Protein AF-A0A0M3IWA5-F1 (afdb_monomer_lite)

Organism: Ascaris lumbricoides (NCBI:txid6252)

Secondary structure (DSSP, 8-state):
-HHHHHHHHHHHHHHHHHHT-TTTS-HHHHHHHHHHHHHHHHHHGGGHHHHHHTT---HHHH--STT-TT--HHHHHHHHHHTSGGGGSSS-HHIIIIIHHHHHHHHTT-

InterPro domains:
  IPR002655 Acyl-CoA oxidase, C-terminal [PF01756] (4-104)
  IPR012258 Acyl-CoA oxidase [PTHR10909] (3-103)
  IPR036250 Acyl-CoA dehydrogenase-like, C-terminal [SSF47203] (3-105)

pLDDT: mean 93.37, std 7.25, range [53.56, 98.25]

Sequence (110 aa):
MATVIKDVVTFYLTHELIECAAGLLDGQQVAYLRSIFYRMMDNMRPNVVALVDAFDINDRELNSVLGRRDGKVYENLLEWAQLSPLNKTDVINAYKEYLEPYMKQARSKI

Foldseek 3Di:
DVVLVVLVVLLVVLVVCLVVVPPPDDPVRNVVSVVSNVVSCVVNVVCPVVVVCVVVQACVRVVDLCPHPVNPNPVSVVVVVCPPPQNPDPDDPCCVPPVVVVVVVVVVVD

Radius of gyration: 26.0 Å; chains: 1; bounding box: 50×46×59 Å

Structure (mmCIF, N/CA/C/O backbone):
data_AF-A0A0M3IWA5-F1
#
_entry.id   AF-A0A0M3IWA5-F1
#
loop_
_atom_site.group_PDB
_atom_site.id
_atom_site.type_symbol
_atom_site.label_atom_id
_atom_site.label_alt_id
_atom_site.label_comp_id
_atom_site.label_asym_id
_atom_site.label_entity_id
_atom_site.label_seq_id
_atom_site.pdbx_PDB_ins_code
_atom_site.Cartn_x
_atom_site.Cartn_y
_atom_site.Cartn_z
_atom_site.occupancy
_atom_site.B_iso_or_equiv
_atom_site.auth_seq_id
_atom_site.auth_comp_id
_atom_site.auth_asym_id
_atom_site.auth_atom_id
_atom_site.pdbx_PDB_model_num
ATOM 1 N N . MET A 1 1 ? 6.539 -14.441 -19.257 1.00 53.56 1 MET A N 1
ATOM 2 C CA . MET A 1 1 ? 7.318 -14.273 -18.007 1.00 53.56 1 MET A CA 1
ATOM 3 C C . MET A 1 1 ? 8.567 -13.414 -18.197 1.00 53.56 1 MET A C 1
ATOM 5 O O . MET A 1 1 ? 8.707 -12.455 -17.455 1.00 53.56 1 MET A O 1
ATOM 9 N N . ALA A 1 2 ? 9.429 -13.670 -19.193 1.00 64.94 2 ALA A N 1
ATOM 10 C CA . ALA A 1 2 ? 10.657 -12.880 -19.404 1.00 64.94 2 ALA A CA 1
ATOM 11 C C . ALA A 1 2 ? 10.432 -11.369 -19.649 1.00 64.94 2 ALA A C 1
ATOM 13 O O . ALA A 1 2 ? 11.305 -10.562 -19.347 1.00 64.94 2 ALA A O 1
ATOM 14 N N . THR A 1 3 ? 9.266 -10.976 -20.170 1.00 85.31 3 THR A N 1
ATOM 15 C CA . THR A 1 3 ? 8.917 -9.572 -20.436 1.00 85.31 3 THR A CA 1
ATOM 16 C C . THR A 1 3 ? 8.614 -8.781 -19.162 1.00 85.31 3 THR A C 1
ATOM 18 O O . THR A 1 3 ? 9.172 -7.711 -18.984 1.00 85.31 3 THR A O 1
ATOM 21 N N . VAL A 1 4 ? 7.837 -9.337 -18.227 1.00 90.69 4 VAL A N 1
ATOM 22 C CA . VAL A 1 4 ? 7.421 -8.622 -17.002 1.00 90.69 4 VAL A CA 1
ATOM 23 C C . VAL A 1 4 ? 8.617 -8.296 -16.104 1.00 90.69 4 VAL A C 1
ATOM 25 O O . VAL A 1 4 ? 8.748 -7.176 -15.626 1.00 90.69 4 VAL A O 1
ATOM 28 N N . ILE A 1 5 ? 9.534 -9.248 -15.909 1.00 93.19 5 ILE A N 1
ATOM 29 C CA . ILE A 1 5 ? 10.750 -9.001 -15.120 1.00 93.19 5 ILE A CA 1
ATOM 30 C C . ILE A 1 5 ? 11.668 -7.995 -15.824 1.00 93.19 5 ILE A C 1
ATOM 32 O O . ILE A 1 5 ? 12.276 -7.159 -15.163 1.00 93.19 5 ILE A O 1
ATOM 36 N N . LYS A 1 6 ? 11.737 -8.016 -17.161 1.00 94.69 6 LYS A N 1
ATOM 37 C CA . LYS A 1 6 ? 12.475 -7.001 -17.923 1.00 94.69 6 LYS A CA 1
ATOM 38 C C . LYS A 1 6 ? 11.892 -5.603 -17.707 1.00 94.69 6 LYS A C 1
ATOM 40 O O . LYS A 1 6 ? 12.667 -4.657 -17.570 1.00 94.69 6 LYS A O 1
ATOM 45 N N . ASP A 1 7 ? 10.570 -5.477 -17.637 1.00 94.12 7 ASP A N 1
ATOM 46 C CA . ASP A 1 7 ? 9.901 -4.203 -17.359 1.00 94.12 7 ASP A CA 1
ATOM 47 C C . ASP A 1 7 ? 10.226 -3.713 -15.939 1.00 94.12 7 ASP A C 1
ATOM 49 O O . ASP A 1 7 ? 10.629 -2.564 -15.777 1.00 94.12 7 ASP A O 1
ATOM 53 N N . VAL A 1 8 ? 10.180 -4.601 -14.934 1.00 95.31 8 VAL A N 1
ATOM 54 C CA . VAL A 1 8 ? 10.583 -4.297 -13.543 1.00 95.31 8 VAL A CA 1
ATOM 55 C C . VAL A 1 8 ? 12.040 -3.832 -13.469 1.00 95.31 8 VAL A C 1
ATOM 57 O O . VAL A 1 8 ? 12.337 -2.822 -12.835 1.00 95.31 8 VAL A O 1
ATOM 60 N N . VAL A 1 9 ? 12.956 -4.540 -14.137 1.00 95.75 9 VAL A N 1
ATOM 61 C CA . VAL A 1 9 ? 14.381 -4.177 -14.169 1.00 95.75 9 VAL A CA 1
ATOM 62 C C . VAL A 1 9 ? 14.581 -2.840 -14.874 1.00 95.75 9 VAL A C 1
ATOM 64 O O . VAL A 1 9 ? 15.343 -2.008 -14.396 1.00 95.75 9 VAL A O 1
ATOM 67 N N . THR A 1 10 ? 13.884 -2.601 -15.985 1.00 95.06 10 THR A N 1
ATOM 68 C CA . THR A 1 10 ? 13.975 -1.328 -16.712 1.00 95.06 10 THR A CA 1
ATOM 69 C C . THR A 1 10 ? 13.468 -0.177 -15.845 1.00 95.06 10 THR A C 1
ATOM 71 O O . THR A 1 10 ? 14.144 0.843 -15.741 1.00 95.06 10 THR A O 1
ATOM 74 N N . PHE A 1 11 ? 12.329 -0.355 -15.171 1.00 95.69 11 PHE A N 1
ATOM 75 C CA . PHE A 1 11 ? 11.783 0.614 -14.224 1.00 95.69 11 PHE A CA 1
ATOM 76 C C . PHE A 1 11 ? 12.775 0.927 -13.098 1.00 95.69 11 PHE A C 1
ATOM 78 O O . PHE A 1 11 ? 13.124 2.093 -12.910 1.00 95.69 11 PHE A O 1
ATOM 85 N N . TYR A 1 12 ? 13.305 -0.105 -12.433 1.00 95.44 12 TYR A N 1
ATOM 86 C CA . TYR A 1 12 ? 14.303 0.038 -11.372 1.00 95.44 12 TYR A CA 1
ATOM 87 C C . TYR A 1 12 ? 15.556 0.781 -11.853 1.00 95.44 12 TYR A C 1
ATOM 89 O O . TYR A 1 12 ? 15.927 1.799 -11.282 1.00 95.44 12 TYR A O 1
ATOM 97 N N . LEU A 1 13 ? 16.170 0.345 -12.956 1.00 94.31 13 LEU A N 1
ATOM 98 C CA . LEU A 1 13 ? 17.384 0.978 -13.475 1.00 94.31 13 LEU A CA 1
ATOM 99 C C . LEU A 1 13 ? 17.152 2.439 -13.874 1.00 94.31 13 LEU A C 1
ATOM 101 O O . LEU A 1 13 ? 18.010 3.280 -13.627 1.00 94.31 13 LEU A O 1
ATOM 105 N N . THR A 1 14 ? 16.006 2.760 -14.484 1.00 93.88 14 THR A N 1
ATOM 106 C CA . THR A 1 14 ? 15.696 4.151 -14.852 1.00 93.88 14 THR A CA 1
ATOM 107 C C . THR A 1 14 ? 15.515 5.039 -13.627 1.00 93.88 14 THR A C 1
ATOM 109 O O . THR A 1 14 ? 15.990 6.168 -13.651 1.00 93.88 14 THR A O 1
ATOM 112 N N . HIS A 1 15 ? 14.898 4.527 -12.558 1.00 94.19 15 HIS A N 1
ATOM 113 C CA . HIS A 1 15 ? 14.786 5.223 -11.279 1.00 94.19 15 HIS A CA 1
ATOM 114 C C . HIS A 1 15 ? 16.168 5.503 -10.673 1.00 94.19 15 HIS A C 1
ATOM 116 O O . HIS A 1 15 ? 16.514 6.659 -10.439 1.00 94.19 15 HIS A O 1
ATOM 122 N N . GLU A 1 16 ? 16.995 4.466 -10.516 1.00 93.00 16 GLU A N 1
ATOM 123 C CA . GLU A 1 16 ? 18.326 4.597 -9.910 1.00 93.00 16 GLU A CA 1
ATOM 124 C C . GLU A 1 16 ? 19.248 5.521 -10.714 1.00 93.00 16 GLU A C 1
ATOM 126 O O 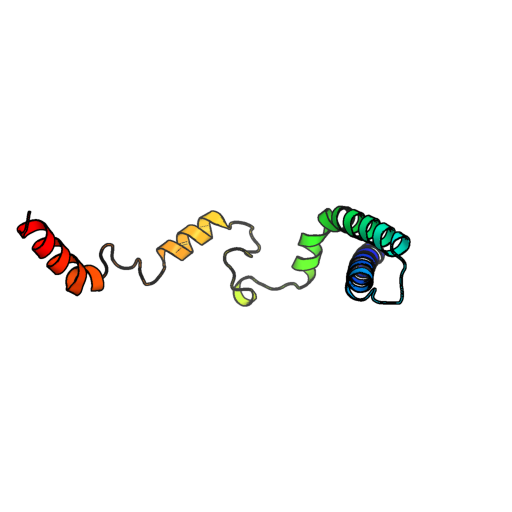. GLU A 1 16 ? 19.967 6.341 -10.145 1.00 93.00 16 GLU A O 1
ATOM 131 N N . LEU A 1 17 ? 19.210 5.447 -12.050 1.00 92.44 17 LEU A N 1
ATOM 132 C CA . LEU A 1 17 ? 20.010 6.328 -12.903 1.00 92.44 17 LEU A CA 1
ATOM 133 C C . LEU A 1 17 ? 19.585 7.796 -12.808 1.00 92.44 17 LEU A C 1
ATOM 135 O O . LEU A 1 17 ? 20.431 8.658 -13.017 1.00 92.44 17 LEU A O 1
ATOM 139 N N . ILE A 1 18 ? 18.313 8.092 -12.518 1.00 91.44 18 ILE A N 1
ATOM 140 C CA . ILE A 1 18 ? 17.839 9.467 -12.295 1.00 91.44 18 ILE A CA 1
ATOM 141 C C . ILE A 1 18 ? 18.326 9.985 -10.935 1.00 91.44 18 ILE A C 1
ATOM 143 O O . ILE A 1 18 ? 18.785 11.124 -10.861 1.00 91.44 18 ILE A O 1
ATOM 147 N N . GLU A 1 19 ? 18.254 9.163 -9.886 1.00 89.38 19 GLU A N 1
ATOM 148 C CA . GLU A 1 19 ? 18.648 9.536 -8.519 1.00 89.38 19 GLU A CA 1
ATOM 149 C C . GLU A 1 19 ? 20.172 9.680 -8.362 1.00 89.38 19 GLU A C 1
ATOM 151 O O . GLU A 1 19 ? 20.660 10.624 -7.741 1.00 89.38 19 GLU A O 1
ATOM 156 N N . CYS A 1 20 ? 20.954 8.786 -8.973 1.00 85.62 20 CYS A N 1
ATOM 157 C CA . CYS A 1 20 ? 22.416 8.764 -8.855 1.00 85.62 20 CYS A CA 1
ATOM 158 C C . CYS A 1 20 ? 23.155 9.517 -9.979 1.00 85.62 20 CYS A C 1
ATOM 160 O O . CYS A 1 20 ? 24.373 9.395 -10.096 1.00 85.62 20 CYS A O 1
ATOM 162 N N . ALA A 1 21 ? 22.458 10.305 -10.806 1.00 72.50 21 ALA A N 1
ATOM 163 C CA . ALA A 1 21 ? 22.979 10.895 -12.049 1.00 72.50 21 ALA A CA 1
ATOM 164 C C . ALA A 1 21 ? 24.146 11.901 -11.904 1.00 72.50 21 ALA A C 1
ATOM 166 O O . ALA A 1 21 ? 24.627 12.422 -12.916 1.00 72.50 21 ALA A O 1
ATOM 167 N N . ALA A 1 22 ? 24.584 12.239 -10.686 1.00 70.38 22 ALA A N 1
ATOM 168 C CA . ALA A 1 22 ? 25.506 13.346 -10.446 1.00 70.38 22 ALA A CA 1
ATOM 169 C C . ALA A 1 22 ? 26.868 13.130 -11.137 1.00 70.38 22 ALA A C 1
ATOM 171 O O . ALA A 1 22 ? 27.690 12.327 -10.703 1.00 70.38 22 ALA A O 1
ATOM 172 N N . GLY A 1 23 ? 27.107 13.883 -12.216 1.00 72.44 23 GLY A N 1
ATOM 173 C CA . GLY A 1 23 ? 28.369 13.892 -12.964 1.00 72.44 23 GLY A CA 1
ATOM 174 C C . GLY A 1 23 ? 28.507 12.823 -14.055 1.00 72.44 23 GLY A C 1
ATOM 175 O O . GLY A 1 23 ? 29.514 12.838 -14.758 1.00 72.44 23 GLY A O 1
ATOM 176 N N . LEU A 1 24 ? 27.521 11.933 -14.229 1.00 83.69 24 LEU A N 1
ATOM 177 C CA . LEU A 1 24 ? 27.543 10.881 -15.258 1.00 83.69 24 LEU A CA 1
ATOM 178 C C . LEU A 1 24 ? 26.675 11.215 -16.480 1.00 83.69 24 LEU A C 1
ATOM 180 O O . LEU A 1 24 ? 27.004 10.805 -17.591 1.00 83.69 24 LEU A O 1
ATOM 184 N N . LEU A 1 25 ? 25.570 11.936 -16.270 1.00 89.12 25 LEU A N 1
ATOM 185 C CA . LEU A 1 25 ? 24.569 12.222 -17.297 1.00 89.12 25 LEU A CA 1
ATOM 186 C C . LEU A 1 25 ? 24.358 13.727 -17.465 1.00 89.12 25 LEU A C 1
ATOM 188 O O . LEU A 1 25 ? 24.370 14.482 -16.492 1.00 89.12 25 LEU A O 1
ATOM 192 N N . ASP A 1 26 ? 24.117 14.155 -18.700 1.00 91.25 26 ASP A N 1
ATOM 193 C CA . ASP A 1 26 ? 23.698 15.523 -18.993 1.00 91.25 26 ASP A CA 1
ATOM 194 C C . ASP A 1 26 ? 22.185 15.731 -18.770 1.00 91.25 26 ASP A C 1
ATOM 196 O O . ASP A 1 26 ? 21.403 14.794 -18.575 1.00 91.25 26 ASP A O 1
ATOM 200 N N . GLY A 1 27 ? 21.745 16.992 -18.810 1.00 90.56 27 GLY A N 1
ATOM 201 C CA . GLY A 1 27 ? 20.343 17.340 -18.569 1.00 90.56 27 GLY A CA 1
ATOM 202 C C . GLY A 1 27 ? 19.357 16.738 -19.580 1.00 90.56 27 GLY A C 1
ATOM 203 O O . GLY A 1 27 ? 18.215 16.452 -19.216 1.00 90.56 27 GLY A O 1
ATOM 204 N N . GLN A 1 28 ? 19.773 16.509 -20.830 1.00 93.44 28 GLN A N 1
ATOM 205 C CA . GLN A 1 28 ? 18.918 15.903 -21.854 1.00 93.44 28 GLN A CA 1
ATOM 206 C C . GLN A 1 28 ? 18.762 14.401 -21.613 1.00 93.44 28 GLN A C 1
ATOM 208 O O . GLN A 1 28 ? 17.652 13.875 -21.704 1.00 93.44 28 GLN A O 1
ATOM 213 N N . GLN A 1 29 ? 19.846 13.722 -21.243 1.00 93.25 29 GLN A N 1
ATOM 214 C CA . GLN A 1 29 ? 19.839 12.310 -20.873 1.00 93.25 29 GLN A CA 1
ATOM 215 C C . GLN A 1 29 ? 18.957 12.061 -19.644 1.00 93.25 29 GLN A C 1
ATOM 217 O O . GLN A 1 29 ? 18.141 11.139 -19.653 1.00 93.25 29 GLN A O 1
ATOM 222 N N . VAL A 1 30 ? 19.035 12.923 -18.623 1.00 93.25 30 VAL A N 1
ATOM 223 C CA . VAL A 1 30 ? 18.152 12.846 -17.445 1.00 93.25 30 VAL A CA 1
ATOM 224 C C . VAL A 1 30 ? 16.684 13.058 -17.829 1.00 93.25 30 VAL A C 1
ATOM 226 O O . VAL A 1 30 ? 15.814 12.304 -17.390 1.00 93.25 30 VAL A O 1
ATOM 229 N N . ALA A 1 31 ? 16.381 14.049 -18.675 1.00 93.69 31 ALA A N 1
ATOM 230 C CA . ALA A 1 31 ? 15.015 14.285 -19.148 1.00 93.69 31 ALA A CA 1
ATOM 231 C C . ALA A 1 31 ? 14.466 13.090 -19.951 1.00 93.69 31 ALA A C 1
ATOM 233 O O . ALA A 1 31 ? 13.313 12.689 -19.771 1.00 93.69 31 ALA A O 1
ATOM 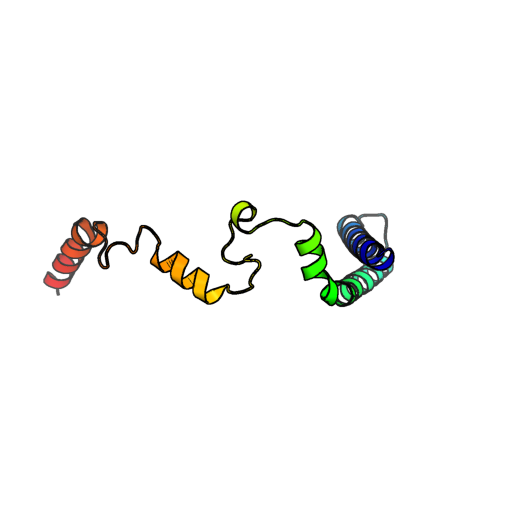234 N N . TYR A 1 32 ? 15.306 12.479 -20.789 1.00 94.62 32 TYR A N 1
ATOM 235 C CA . TYR A 1 32 ? 14.961 11.277 -21.537 1.00 94.62 32 TYR A CA 1
ATOM 236 C C . TYR A 1 32 ? 14.672 10.088 -20.610 1.00 94.62 32 TYR A C 1
ATOM 238 O O . TYR A 1 32 ? 13.625 9.452 -20.750 1.00 94.62 32 TYR A O 1
ATOM 246 N N . LEU A 1 33 ? 15.526 9.830 -19.614 1.00 95.00 33 LEU A N 1
ATOM 247 C CA . LEU A 1 33 ? 15.308 8.763 -18.632 1.00 95.00 33 LEU A CA 1
ATOM 248 C C . LEU A 1 33 ? 14.019 8.965 -17.832 1.00 95.00 33 LEU A C 1
ATOM 250 O O . LEU A 1 33 ? 13.263 8.010 -17.667 1.00 95.00 33 LEU A O 1
ATOM 254 N N . ARG A 1 34 ? 13.701 10.200 -17.420 1.00 95.06 34 ARG A N 1
ATOM 255 C CA . ARG A 1 34 ? 12.414 10.519 -16.771 1.00 95.06 34 ARG A CA 1
ATOM 256 C C . ARG A 1 34 ? 11.219 10.160 -17.652 1.00 95.06 34 ARG A C 1
ATOM 258 O O . ARG A 1 34 ? 10.241 9.602 -17.164 1.00 95.06 34 ARG A O 1
ATOM 265 N N . SER A 1 35 ? 11.303 10.425 -18.957 1.00 96.56 35 SER A N 1
ATOM 266 C CA . SER A 1 35 ? 10.235 10.052 -19.894 1.00 96.56 35 SER A CA 1
ATOM 267 C C . SER A 1 35 ? 10.047 8.532 -20.001 1.00 96.56 35 SER A C 1
ATOM 269 O O . SER A 1 35 ? 8.914 8.056 -20.101 1.00 96.56 35 SER A O 1
ATOM 271 N N . ILE A 1 36 ? 11.140 7.761 -19.938 1.00 96.12 36 ILE A N 1
ATOM 272 C CA . ILE A 1 36 ? 11.087 6.295 -19.912 1.00 96.12 36 ILE A CA 1
ATOM 273 C C . ILE A 1 36 ? 10.482 5.821 -18.594 1.00 96.12 36 ILE A C 1
ATOM 275 O O . ILE A 1 36 ? 9.583 4.986 -18.625 1.00 96.12 36 ILE A O 1
ATOM 279 N N . PHE A 1 37 ? 10.932 6.366 -17.463 1.00 95.94 37 PHE A N 1
ATOM 280 C CA . PHE A 1 37 ? 10.436 6.015 -16.134 1.00 95.94 37 PHE A CA 1
ATOM 281 C C . PHE A 1 37 ? 8.907 6.139 -16.051 1.00 95.94 37 PHE A C 1
ATOM 283 O O . PHE A 1 37 ? 8.233 5.168 -15.707 1.00 95.94 37 PHE A O 1
ATOM 290 N N . TYR A 1 38 ? 8.337 7.272 -16.481 1.00 96.62 38 TYR A N 1
ATOM 291 C CA . TYR A 1 38 ? 6.880 7.455 -16.496 1.00 96.62 38 TYR A CA 1
ATOM 292 C C . TYR A 1 38 ? 6.165 6.485 -17.443 1.00 96.62 38 TYR A C 1
ATOM 294 O O . TYR A 1 38 ? 5.144 5.911 -17.076 1.00 96.62 38 TYR A O 1
ATOM 302 N N . ARG A 1 39 ? 6.727 6.218 -18.629 1.00 96.25 39 ARG A N 1
ATOM 303 C CA . ARG A 1 39 ? 6.169 5.212 -19.548 1.00 96.25 39 ARG A CA 1
ATOM 304 C C . ARG A 1 39 ? 6.182 3.809 -18.939 1.00 96.25 39 ARG A C 1
ATOM 306 O O . ARG A 1 39 ? 5.263 3.028 -19.168 1.00 96.25 39 ARG A O 1
ATOM 313 N N . MET A 1 40 ? 7.224 3.469 -18.182 1.00 95.62 40 MET A N 1
ATOM 314 C CA . MET A 1 40 ? 7.309 2.177 -17.504 1.00 95.62 40 MET A CA 1
ATOM 315 C C . MET A 1 40 ? 6.287 2.061 -16.372 1.00 95.62 40 MET A C 1
ATOM 317 O O . MET A 1 40 ? 5.734 0.978 -16.206 1.00 95.62 40 MET A O 1
ATOM 321 N N . MET A 1 41 ? 5.957 3.146 -15.658 1.00 95.62 41 MET A N 1
ATOM 322 C CA . MET A 1 41 ? 4.863 3.131 -14.674 1.00 95.62 41 MET A CA 1
ATOM 323 C C . MET A 1 41 ? 3.534 2.707 -15.312 1.00 95.62 41 MET A C 1
ATOM 325 O O . MET A 1 41 ? 2.851 1.832 -14.776 1.00 95.62 41 MET A O 1
ATOM 329 N N . ASP A 1 42 ? 3.197 3.273 -16.474 1.00 95.81 42 ASP A N 1
ATOM 330 C CA . ASP A 1 42 ? 1.978 2.920 -17.209 1.00 95.81 42 ASP A CA 1
ATOM 331 C C . ASP A 1 42 ? 2.011 1.469 -17.704 1.00 95.81 42 ASP A C 1
ATOM 333 O O . ASP A 1 42 ? 1.036 0.734 -17.544 1.00 95.81 42 ASP A O 1
ATOM 337 N N . ASN A 1 43 ? 3.152 1.026 -18.242 1.00 94.00 43 ASN A N 1
ATOM 338 C CA . ASN A 1 43 ? 3.324 -0.340 -18.739 1.00 94.00 43 ASN A CA 1
ATOM 339 C C . ASN A 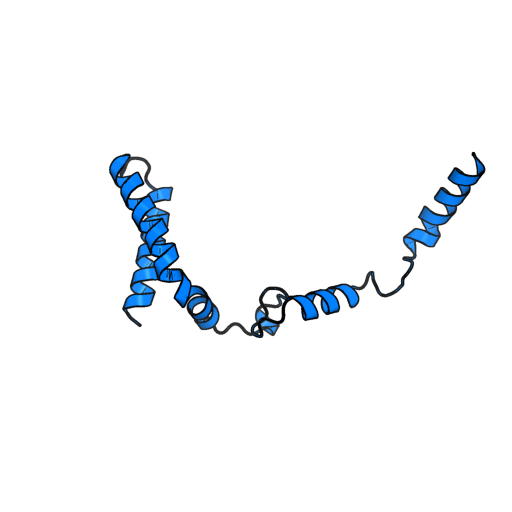1 43 ? 3.276 -1.395 -17.625 1.00 94.00 43 ASN A C 1
ATOM 341 O O . ASN A 1 43 ? 2.763 -2.494 -17.835 1.00 94.00 43 ASN A O 1
ATOM 345 N N . MET A 1 44 ? 3.812 -1.084 -16.443 1.00 94.81 44 MET A N 1
ATOM 346 C CA . MET A 1 44 ? 3.822 -2.002 -15.306 1.00 94.81 44 MET A CA 1
ATOM 347 C C . MET A 1 44 ? 2.461 -2.090 -14.623 1.00 94.81 44 MET A C 1
ATOM 349 O O . MET A 1 44 ? 2.122 -3.160 -14.117 1.00 94.81 44 MET A O 1
ATOM 353 N N . ARG A 1 45 ? 1.674 -1.003 -14.621 1.00 96.06 45 ARG A N 1
ATOM 354 C CA . ARG A 1 45 ? 0.401 -0.881 -13.889 1.00 96.06 45 ARG A CA 1
ATOM 355 C C . ARG A 1 45 ? -0.520 -2.110 -13.990 1.00 96.06 45 ARG A C 1
ATOM 357 O O . ARG A 1 45 ? -0.997 -2.530 -12.937 1.00 96.06 45 ARG A O 1
ATOM 364 N N . PRO A 1 46 ? -0.757 -2.731 -15.165 1.00 96.38 46 PRO A N 1
ATOM 365 C CA . PRO A 1 46 ? -1.626 -3.908 -15.272 1.00 96.38 46 PRO A CA 1
ATOM 366 C C . PRO A 1 46 ? -1.121 -5.136 -14.499 1.00 96.38 46 PRO A C 1
ATOM 368 O O . PRO A 1 46 ? -1.914 -5.998 -14.141 1.00 96.38 46 PRO A O 1
ATOM 371 N N . ASN A 1 47 ? 0.187 -5.215 -14.238 1.00 95.75 47 ASN A N 1
ATOM 372 C CA . ASN A 1 47 ? 0.842 -6.362 -13.611 1.00 95.75 47 ASN A CA 1
ATOM 373 C C . ASN A 1 47 ? 1.237 -6.117 -12.145 1.00 95.75 47 ASN A C 1
ATOM 375 O O . ASN A 1 47 ? 1.640 -7.068 -11.485 1.00 95.75 47 ASN A O 1
ATOM 379 N N . VAL A 1 48 ? 1.149 -4.886 -11.619 1.00 95.88 48 VAL A N 1
ATOM 380 C CA . VAL A 1 48 ? 1.666 -4.554 -10.271 1.00 95.88 48 VAL A CA 1
ATOM 381 C C . VAL A 1 48 ? 1.000 -5.381 -9.170 1.00 95.88 48 VAL A C 1
ATOM 383 O O . VAL A 1 48 ? 1.705 -5.885 -8.303 1.00 95.88 48 VAL A O 1
ATOM 386 N N . VAL A 1 49 ? -0.324 -5.570 -9.215 1.00 96.00 49 VAL A N 1
ATOM 387 C CA . VAL A 1 49 ? -1.032 -6.391 -8.213 1.00 96.00 49 VAL A CA 1
ATOM 388 C C . VAL A 1 49 ? -0.533 -7.836 -8.265 1.00 96.00 49 VAL A C 1
ATOM 390 O O . VAL A 1 49 ? -0.071 -8.352 -7.258 1.00 96.00 49 VAL A O 1
ATOM 393 N N . ALA A 1 50 ? -0.481 -8.437 -9.458 1.00 96.00 50 ALA A N 1
ATOM 394 C CA . ALA A 1 50 ? 0.019 -9.801 -9.638 1.00 96.00 50 ALA A CA 1
ATOM 395 C C . ALA A 1 50 ? 1.503 -9.966 -9.248 1.00 96.00 50 ALA A C 1
ATOM 397 O O . ALA A 1 50 ? 1.905 -11.027 -8.782 1.00 96.00 50 ALA A O 1
ATOM 398 N N . LEU A 1 51 ? 2.326 -8.928 -9.440 1.00 96.38 51 LEU A N 1
ATOM 399 C CA . LEU A 1 51 ? 3.730 -8.916 -9.023 1.00 96.38 51 LEU A CA 1
ATOM 400 C C . LEU A 1 51 ? 3.879 -8.921 -7.501 1.00 96.38 51 LEU A C 1
ATOM 402 O O . LEU A 1 51 ? 4.758 -9.608 -6.990 1.00 96.38 51 LEU A O 1
ATOM 406 N N . VAL A 1 52 ? 3.033 -8.175 -6.787 1.00 96.12 52 VAL A N 1
ATOM 407 C CA . VAL A 1 52 ? 3.010 -8.180 -5.317 1.00 96.12 52 VAL A CA 1
ATOM 408 C C . VAL A 1 52 ? 2.413 -9.490 -4.793 1.00 96.12 52 VAL A C 1
ATOM 410 O O . VAL A 1 52 ? 2.970 -10.081 -3.870 1.00 96.12 52 VAL A O 1
ATOM 413 N N . ASP A 1 53 ? 1.353 -9.998 -5.428 1.00 96.94 53 ASP A N 1
ATOM 414 C CA . ASP A 1 53 ? 0.731 -11.284 -5.087 1.00 96.94 53 ASP A CA 1
ATOM 415 C C . ASP A 1 53 ? 1.688 -12.470 -5.281 1.00 96.94 53 ASP A C 1
ATOM 417 O O . ASP A 1 53 ? 1.590 -13.464 -4.565 1.00 96.94 53 ASP A O 1
ATOM 421 N N . ALA A 1 54 ? 2.649 -12.372 -6.207 1.00 96.94 54 ALA A N 1
ATOM 422 C CA . ALA A 1 54 ? 3.644 -13.415 -6.460 1.00 96.94 54 ALA A CA 1
ATOM 423 C C . ALA A 1 54 ? 4.598 -13.671 -5.277 1.00 96.94 54 ALA A C 1
ATOM 425 O O . ALA A 1 54 ? 5.274 -14.700 -5.268 1.00 96.94 54 ALA A O 1
ATOM 426 N N . PHE A 1 55 ? 4.654 -12.780 -4.278 1.00 96.38 55 PHE A N 1
ATOM 427 C CA . PHE A 1 55 ? 5.343 -13.059 -3.013 1.00 96.38 55 PHE A CA 1
ATOM 428 C C . PHE A 1 55 ? 4.582 -14.041 -2.111 1.00 96.38 55 PHE A C 1
ATOM 430 O O . PHE A 1 55 ? 5.159 -14.532 -1.146 1.00 96.38 55 PHE A O 1
ATOM 437 N N . ASP A 1 56 ? 3.311 -14.315 -2.416 1.00 97.25 56 ASP A N 1
ATOM 438 C CA . ASP A 1 56 ? 2.422 -15.245 -1.711 1.00 97.25 56 ASP A CA 1
ATOM 43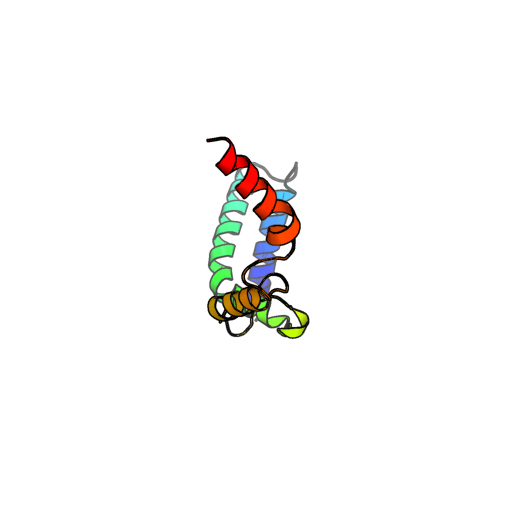9 C C . ASP A 1 56 ? 2.360 -15.044 -0.185 1.00 97.25 56 ASP A C 1
ATOM 441 O O . ASP A 1 56 ? 2.246 -15.983 0.601 1.00 97.25 56 ASP A O 1
ATOM 445 N N . ILE A 1 57 ? 2.393 -13.783 0.249 1.00 97.56 57 ILE A N 1
ATOM 446 C CA . ILE A 1 57 ? 2.240 -13.414 1.660 1.00 97.56 57 ILE A CA 1
ATOM 447 C C . ILE A 1 57 ? 0.759 -13.531 2.027 1.00 97.56 57 ILE A C 1
ATOM 449 O O . ILE A 1 57 ? -0.103 -12.925 1.379 1.00 97.56 57 ILE A O 1
ATOM 453 N N . ASN A 1 58 ? 0.436 -14.325 3.048 1.00 97.12 58 ASN A N 1
ATOM 454 C CA . ASN A 1 58 ? -0.949 -14.495 3.497 1.00 97.12 58 ASN A CA 1
ATOM 455 C C . ASN A 1 58 ? -1.388 -13.384 4.470 1.00 97.12 58 ASN A C 1
ATOM 457 O O . ASN A 1 58 ? -0.559 -12.721 5.087 1.00 97.12 58 ASN A O 1
ATOM 461 N N . ASP A 1 59 ? -2.700 -13.198 4.656 1.00 97.81 59 ASP A N 1
ATOM 462 C CA . ASP A 1 59 ? -3.240 -12.106 5.488 1.00 97.81 59 ASP A CA 1
ATOM 463 C C . ASP A 1 59 ? -2.772 -12.163 6.956 1.00 97.81 59 ASP A C 1
ATOM 465 O O . ASP A 1 59 ? -2.665 -11.123 7.609 1.00 97.81 59 ASP A O 1
ATOM 469 N N . ARG A 1 60 ? -2.468 -13.359 7.487 1.00 97.31 60 ARG A N 1
ATOM 470 C CA . ARG A 1 60 ? -1.949 -13.518 8.856 1.00 97.31 60 ARG A CA 1
ATOM 471 C C . ARG A 1 60 ? -0.514 -13.003 8.967 1.00 97.31 60 ARG A C 1
ATOM 473 O O . ARG A 1 60 ? -0.173 -12.403 9.980 1.00 97.31 60 ARG A O 1
ATOM 480 N N . GLU A 1 61 ? 0.305 -13.246 7.951 1.00 97.75 61 GLU A N 1
ATOM 481 C CA . GLU A 1 61 ? 1.677 -12.740 7.866 1.00 97.75 61 GLU A CA 1
ATOM 482 C C . GLU A 1 61 ? 1.710 -11.242 7.562 1.00 97.75 61 GLU A C 1
ATOM 484 O O . GLU A 1 61 ? 2.450 -10.505 8.209 1.00 97.75 61 GLU A O 1
ATOM 489 N N . LEU A 1 62 ? 0.885 -10.783 6.615 1.00 97.44 62 LEU A N 1
ATOM 490 C CA . LEU A 1 62 ? 0.824 -9.380 6.209 1.00 97.44 62 LEU A CA 1
ATOM 491 C C . LEU A 1 62 ? 0.267 -8.478 7.318 1.00 97.44 62 LEU A C 1
ATOM 493 O O . LEU A 1 62 ? 0.697 -7.334 7.452 1.00 97.44 62 LEU A O 1
ATOM 497 N N . ASN A 1 63 ? -0.700 -8.984 8.094 1.00 96.62 63 ASN A N 1
ATOM 498 C CA . ASN A 1 63 ? -1.304 -8.311 9.246 1.00 96.62 63 ASN A CA 1
ATOM 499 C C . ASN A 1 63 ? -1.738 -6.855 8.958 1.00 96.62 63 ASN A C 1
ATOM 501 O O . ASN A 1 63 ? -1.516 -5.942 9.754 1.00 96.62 63 ASN A O 1
ATOM 505 N N . SER A 1 64 ? -2.350 -6.630 7.792 1.00 97.31 64 SER A N 1
ATOM 506 C CA . SER A 1 64 ? -2.789 -5.309 7.339 1.00 97.31 64 SER A CA 1
ATOM 507 C C . SER A 1 64 ? -4.238 -5.350 6.876 1.00 97.31 64 SER A C 1
ATOM 509 O O . SER A 1 64 ? -4.573 -6.038 5.916 1.00 97.31 64 SER A O 1
ATOM 511 N N . VAL A 1 65 ? -5.099 -4.556 7.518 1.00 97.44 65 VAL A N 1
ATOM 512 C CA . VAL A 1 65 ? -6.511 -4.428 7.115 1.00 97.44 65 VAL A CA 1
ATOM 513 C C . VAL A 1 65 ? -6.650 -3.743 5.749 1.00 97.44 65 VAL A C 1
ATOM 515 O O . VAL A 1 65 ? -7.539 -4.082 4.974 1.00 97.44 65 VAL A O 1
ATOM 518 N N . LEU A 1 66 ? -5.746 -2.812 5.423 1.00 97.81 66 LEU A N 1
ATOM 519 C CA . LEU A 1 66 ? -5.714 -2.144 4.116 1.00 97.81 66 LEU A CA 1
ATOM 520 C C . LEU A 1 66 ? -5.174 -3.052 3.003 1.00 97.81 66 LEU A C 1
ATOM 522 O O . LEU A 1 66 ? -5.523 -2.862 1.844 1.00 97.81 66 LEU A O 1
ATOM 526 N N . GLY A 1 67 ? -4.316 -4.013 3.354 1.00 96.94 67 GLY A N 1
ATOM 527 C CA . GLY A 1 67 ? -3.652 -4.922 2.418 1.00 96.94 67 GLY A CA 1
ATOM 528 C C . GLY A 1 67 ? -4.338 -6.276 2.244 1.00 96.94 67 GLY A C 1
ATOM 529 O O . GLY A 1 67 ? -3.701 -7.192 1.739 1.00 96.94 67 GLY A O 1
ATOM 530 N N . ARG A 1 68 ? -5.590 -6.438 2.689 1.00 97.31 68 ARG A N 1
ATOM 531 C CA . ARG A 1 68 ? -6.291 -7.729 2.638 1.00 97.31 68 ARG A CA 1
ATOM 532 C C . ARG A 1 68 ? -6.375 -8.296 1.224 1.00 97.31 68 ARG A C 1
ATOM 534 O O . ARG A 1 68 ? -6.797 -7.604 0.295 1.00 97.31 68 ARG A O 1
ATOM 541 N N . ARG A 1 69 ? -6.112 -9.598 1.106 1.00 96.94 69 ARG A N 1
ATOM 542 C CA . ARG A 1 69 ? -6.154 -10.349 -0.156 1.00 96.94 69 ARG A CA 1
ATOM 543 C C . ARG A 1 69 ? -7.524 -10.343 -0.843 1.00 96.94 69 ARG A C 1
ATOM 545 O O . ARG A 1 69 ? -7.599 -10.404 -2.064 1.00 96.94 69 ARG A O 1
ATOM 552 N N . ASP A 1 70 ? -8.615 -10.270 -0.081 1.00 96.62 70 ASP A N 1
ATOM 553 C CA . ASP A 1 70 ? -9.983 -10.263 -0.620 1.00 96.62 70 ASP A CA 1
ATOM 554 C C . ASP A 1 70 ? -10.471 -8.885 -1.104 1.00 96.62 70 ASP A C 1
ATOM 556 O O . ASP A 1 70 ? -11.587 -8.771 -1.613 1.00 96.62 70 ASP A O 1
ATOM 560 N N . GLY A 1 71 ? -9.663 -7.832 -0.932 1.00 96.69 71 GLY A N 1
ATOM 561 C CA . GLY A 1 71 ? -10.005 -6.463 -1.322 1.00 96.69 71 GLY A CA 1
ATOM 562 C C . GLY A 1 71 ? -11.141 -5.831 -0.508 1.00 96.69 71 GLY A C 1
ATOM 563 O O . GLY A 1 71 ? -11.551 -4.705 -0.797 1.00 96.69 71 GLY A O 1
ATOM 564 N N . LYS A 1 72 ? -11.649 -6.502 0.534 1.00 97.81 72 LYS A N 1
ATOM 565 C CA . LYS A 1 72 ? -12.777 -6.044 1.361 1.00 97.81 72 LYS A CA 1
ATOM 566 C C . LYS A 1 72 ? -12.332 -5.052 2.436 1.00 97.81 72 LYS A C 1
ATOM 568 O O . LYS A 1 72 ? -12.581 -5.224 3.627 1.00 97.81 72 LYS A O 1
ATOM 573 N N . VAL A 1 73 ? -11.653 -3.990 2.012 1.00 98.12 73 VAL A N 1
ATOM 574 C CA . VAL A 1 73 ? -10.960 -3.052 2.905 1.00 98.12 73 VAL A CA 1
ATOM 575 C C . VAL A 1 73 ? -11.921 -2.335 3.852 1.00 98.12 73 VAL A C 1
ATOM 577 O O . VAL A 1 73 ? -11.712 -2.345 5.060 1.00 98.12 73 VAL A O 1
ATOM 580 N N . TYR A 1 74 ? -12.982 -1.715 3.333 1.00 98.12 74 TYR A N 1
ATOM 581 C CA . TYR A 1 74 ? -13.794 -0.791 4.132 1.00 98.12 74 TYR A CA 1
ATOM 582 C C . TYR A 1 74 ? -14.621 -1.469 5.227 1.00 98.12 74 TYR A C 1
ATOM 584 O O . TYR A 1 74 ? -14.666 -0.960 6.344 1.00 98.12 74 TYR A O 1
ATOM 592 N N . GLU A 1 75 ? -15.244 -2.613 4.933 1.00 98.06 75 GLU A N 1
ATOM 593 C CA . GLU A 1 75 ? -16.023 -3.358 5.931 1.00 98.06 75 GLU A CA 1
ATOM 594 C C . GLU A 1 75 ? -15.127 -3.858 7.071 1.00 98.06 75 GLU A C 1
ATOM 596 O O . GLU A 1 75 ? -15.443 -3.657 8.243 1.00 98.06 75 GLU A O 1
ATOM 601 N N . ASN A 1 76 ? -13.948 -4.386 6.731 1.00 98.12 76 ASN A N 1
ATOM 602 C CA . ASN A 1 76 ? -12.991 -4.878 7.715 1.00 98.12 76 ASN A CA 1
ATOM 603 C C . ASN A 1 76 ? -12.329 -3.734 8.492 1.00 98.12 76 ASN A C 1
ATOM 605 O O . ASN A 1 76 ? -12.021 -3.897 9.667 1.00 98.12 76 ASN A O 1
ATOM 609 N N . LEU A 1 77 ? -12.109 -2.569 7.873 1.00 98.25 77 LEU A N 1
ATOM 610 C CA . LEU A 1 77 ? -11.564 -1.399 8.564 1.00 98.25 77 LEU A CA 1
ATOM 611 C C . LEU A 1 77 ? -12.553 -0.843 9.588 1.00 98.25 77 LEU A C 1
ATOM 613 O O . LEU A 1 77 ? -12.145 -0.454 10.683 1.00 98.25 77 LEU A O 1
ATOM 617 N N . LEU A 1 78 ? -13.844 -0.837 9.249 1.00 98.00 78 LEU A N 1
ATOM 618 C CA . LEU A 1 78 ? -14.899 -0.462 10.182 1.00 98.00 78 LEU A CA 1
ATOM 619 C C . LEU A 1 78 ? -14.971 -1.445 11.355 1.00 98.00 78 LEU A C 1
ATOM 621 O O . LEU A 1 78 ? -14.946 -1.008 12.504 1.00 98.00 78 LEU A O 1
ATOM 625 N N . GLU A 1 79 ? -15.008 -2.750 11.077 1.00 97.88 79 GLU A N 1
ATOM 626 C CA . GLU A 1 79 ? -15.017 -3.790 12.111 1.00 97.88 79 GLU A CA 1
ATOM 627 C C . GLU A 1 79 ? -13.774 -3.695 13.009 1.00 97.88 79 GLU A C 1
ATOM 629 O O . GLU A 1 79 ? -13.882 -3.666 14.234 1.00 97.88 79 GLU A O 1
ATOM 634 N N . TRP A 1 80 ? -12.587 -3.545 12.414 1.00 97.06 80 TRP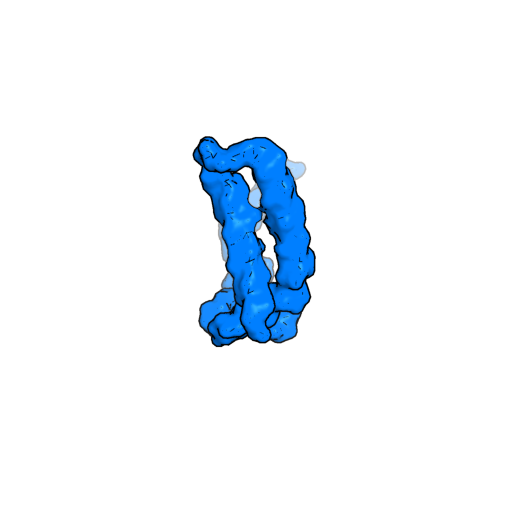 A N 1
ATOM 635 C CA . TRP A 1 80 ? -11.331 -3.377 13.144 1.00 97.06 80 TRP A CA 1
ATOM 636 C C . TRP A 1 80 ? -11.360 -2.159 14.073 1.00 97.06 80 TRP A C 1
ATOM 638 O O . TRP A 1 80 ? -10.954 -2.251 15.233 1.00 97.06 80 TRP A O 1
ATOM 648 N N . ALA A 1 81 ? -11.883 -1.025 13.595 1.00 97.06 81 ALA A N 1
ATOM 649 C CA . ALA A 1 81 ? -12.038 0.167 14.415 1.00 97.06 81 ALA A CA 1
ATOM 650 C C . ALA A 1 81 ? -13.031 -0.072 15.563 1.00 97.06 81 ALA A C 1
ATOM 652 O O . ALA A 1 81 ? -12.727 0.264 16.705 1.00 97.06 81 ALA A O 1
ATOM 653 N N . GLN A 1 82 ? -14.185 -0.690 15.300 1.00 97.06 82 GLN A N 1
ATOM 654 C CA . GLN A 1 82 ? -15.196 -1.004 16.320 1.00 97.06 82 GLN A CA 1
ATOM 655 C C . GLN A 1 82 ? -14.662 -1.938 17.414 1.00 97.06 82 GLN A C 1
ATOM 657 O O . GLN A 1 82 ? -14.973 -1.747 18.586 1.00 97.06 82 GLN A O 1
ATOM 662 N N . LEU A 1 83 ? -13.811 -2.900 17.051 1.00 96.56 83 LEU A N 1
ATOM 663 C CA . LEU A 1 83 ? -13.187 -3.845 17.982 1.00 96.56 83 LEU A CA 1
ATOM 664 C C . LEU A 1 83 ? -11.994 -3.259 18.758 1.00 96.56 83 LEU A C 1
ATOM 666 O O . LEU A 1 83 ? -11.427 -3.935 19.624 1.00 96.56 83 LEU A O 1
ATOM 670 N N . SER A 1 84 ? -11.607 -2.009 18.483 1.00 95.81 84 SER A N 1
ATOM 671 C CA . SER A 1 84 ? -10.535 -1.326 19.207 1.00 95.81 84 SER A CA 1
ATOM 672 C C . SER A 1 84 ? -10.809 -1.302 20.719 1.00 95.81 84 SER A C 1
ATOM 674 O O . SER A 1 84 ? -11.936 -1.023 21.138 1.00 95.81 84 SER A O 1
ATOM 676 N N . PRO A 1 85 ? -9.792 -1.511 21.580 1.00 95.19 85 PRO A N 1
ATOM 677 C CA . PRO A 1 85 ? -9.968 -1.511 23.032 1.00 95.19 85 PRO A CA 1
ATOM 678 C C . PRO A 1 85 ? -10.643 -0.257 23.602 1.00 95.19 85 PRO A C 1
ATOM 680 O O . PRO A 1 85 ? -11.304 -0.348 24.635 1.00 95.19 85 PRO A O 1
ATOM 683 N N . LEU A 1 86 ? -10.489 0.894 22.940 1.00 94.50 86 LEU A N 1
ATOM 684 C CA . LEU A 1 86 ? -11.097 2.161 23.356 1.00 94.50 86 LEU A CA 1
ATOM 685 C C . LEU A 1 86 ? -12.617 2.199 23.153 1.00 94.50 86 LEU A C 1
ATOM 687 O O . LEU A 1 86 ? -13.297 2.924 23.870 1.00 94.50 86 LEU A O 1
ATOM 691 N N . ASN A 1 87 ? -13.148 1.384 22.241 1.00 95.75 87 ASN A N 1
ATOM 692 C CA . ASN A 1 87 ? -14.570 1.340 21.901 1.00 95.75 87 ASN A CA 1
ATOM 693 C C . ASN A 1 87 ? -15.359 0.316 22.736 1.00 95.75 87 ASN A C 1
ATOM 695 O O . ASN A 1 87 ? -16.543 0.105 22.501 1.00 95.75 87 ASN A O 1
ATOM 699 N N . LYS A 1 88 ? -14.736 -0.301 23.754 1.00 95.12 88 LYS A N 1
ATOM 700 C CA . LYS A 1 88 ? -15.417 -1.216 24.694 1.00 95.12 88 LYS A CA 1
ATOM 701 C C . LYS A 1 88 ? -16.512 -0.539 25.521 1.00 95.12 88 LYS A C 1
ATOM 703 O O . LYS A 1 88 ? -17.367 -1.218 26.083 1.00 95.12 88 LYS A O 1
ATOM 708 N N . THR A 1 89 ? -16.442 0.780 25.656 1.00 95.06 89 THR A N 1
ATOM 709 C CA . THR A 1 89 ? -17.391 1.599 26.408 1.00 95.06 89 THR A CA 1
ATOM 710 C C . THR A 1 89 ? -17.660 2.876 25.632 1.00 95.06 89 THR A C 1
ATOM 712 O O . THR A 1 89 ? -16.702 3.535 25.236 1.00 95.06 89 THR A O 1
ATOM 715 N N . ASP A 1 90 ? -18.923 3.286 25.521 1.00 93.81 90 ASP A N 1
ATOM 716 C CA . ASP A 1 90 ? -19.293 4.546 24.853 1.00 93.81 90 ASP A CA 1
ATOM 717 C C . ASP A 1 90 ? -18.682 5.781 25.533 1.00 93.81 90 ASP A C 1
ATOM 719 O O . ASP A 1 90 ? -18.388 6.788 24.893 1.00 93.81 90 ASP A O 1
ATOM 723 N N . VAL A 1 91 ? -18.476 5.703 26.851 1.00 94.69 91 VAL A N 1
ATOM 724 C CA . VAL A 1 91 ? -17.862 6.765 27.652 1.00 94.69 91 VAL A CA 1
ATOM 725 C C . VAL A 1 91 ? -16.648 6.206 28.377 1.00 94.69 91 VAL A C 1
ATOM 727 O O . VAL A 1 91 ? -16.783 5.429 29.324 1.00 94.69 91 VAL A O 1
ATOM 730 N N . ILE A 1 92 ? -15.464 6.645 27.952 1.00 94.19 92 ILE A N 1
ATOM 731 C CA . ILE A 1 92 ? -14.185 6.264 28.558 1.00 94.19 92 ILE A CA 1
ATOM 732 C C . ILE A 1 92 ? -14.093 6.712 30.025 1.00 94.19 92 ILE A C 1
ATOM 734 O O . ILE A 1 92 ? -14.591 7.773 30.405 1.00 94.19 92 ILE A O 1
ATOM 738 N N . ASN A 1 93 ? -13.387 5.944 30.859 1.00 93.50 93 ASN A N 1
ATOM 739 C CA . ASN A 1 93 ? -13.226 6.268 32.284 1.00 93.50 93 ASN A CA 1
ATOM 740 C C . ASN A 1 93 ? -12.565 7.635 32.512 1.00 93.50 93 ASN A C 1
ATOM 742 O O . ASN A 1 93 ? -13.003 8.382 33.381 1.00 93.50 93 ASN A O 1
ATOM 746 N N . ALA A 1 94 ? -11.593 8.006 31.669 1.00 93.56 94 ALA A N 1
ATOM 747 C CA . ALA A 1 94 ? -10.934 9.309 31.740 1.00 93.56 94 ALA A CA 1
ATOM 748 C C . ALA A 1 94 ? -11.917 10.486 31.592 1.00 93.56 94 ALA A C 1
ATOM 750 O O . ALA A 1 94 ? -11.707 11.548 32.178 1.00 93.56 94 ALA A O 1
ATOM 751 N N . TYR A 1 95 ? -13.019 10.299 30.855 1.00 95.12 95 TYR A N 1
ATOM 752 C CA . TYR A 1 95 ? -14.068 11.308 30.777 1.00 95.12 95 TYR A CA 1
ATOM 753 C C . TYR A 1 95 ? -14.764 11.474 32.128 1.00 95.12 95 TYR A C 1
ATOM 755 O O . TYR A 1 95 ? -14.842 12.589 32.628 1.00 95.12 95 TYR A O 1
ATOM 763 N N . LYS A 1 96 ? -15.218 10.376 32.740 1.00 94.25 96 LYS A N 1
ATOM 764 C CA . LYS A 1 96 ? -15.937 10.404 34.026 1.00 94.25 96 LYS A CA 1
ATOM 765 C C . LYS A 1 96 ? -15.070 10.939 35.166 1.00 94.25 96 LYS A C 1
ATOM 767 O O . LYS A 1 96 ? -15.551 11.685 36.010 1.00 94.25 96 LYS A O 1
ATOM 772 N N . GLU A 1 97 ? -13.799 10.549 35.189 1.00 95.88 97 GLU A N 1
ATOM 773 C CA . GLU A 1 97 ? -12.876 10.886 36.272 1.00 95.88 97 GLU A CA 1
ATOM 774 C C . GLU A 1 97 ? -12.373 12.333 36.188 1.00 95.88 97 GLU A C 1
ATOM 776 O O . GLU A 1 97 ? -12.303 13.016 37.208 1.00 95.88 97 GLU A O 1
ATOM 781 N N . TYR A 1 98 ? -12.072 12.825 34.980 1.00 95.88 98 TYR A N 1
ATOM 782 C CA . TYR A 1 98 ? -11.388 14.111 34.810 1.00 95.88 98 TYR A CA 1
ATOM 783 C C . TYR A 1 98 ? -12.195 15.143 34.018 1.00 95.88 98 TYR A C 1
ATOM 785 O O . TYR A 1 98 ? -12.320 16.291 34.449 1.00 95.88 98 TYR A O 1
ATOM 793 N N . LEU A 1 99 ? -12.752 14.767 32.864 1.00 95.69 99 LEU A N 1
ATOM 794 C CA . LEU A 1 99 ? -13.379 15.737 31.956 1.00 95.69 99 LEU A CA 1
ATOM 795 C C . LEU A 1 99 ? -14.766 16.176 32.436 1.00 95.69 99 LEU A C 1
ATOM 797 O O . LEU A 1 99 ? -15.082 17.363 32.405 1.00 95.69 99 LEU A O 1
ATOM 801 N N . GLU A 1 100 ? -15.590 15.246 32.912 1.00 95.75 100 GLU A N 1
ATOM 802 C CA . GLU A 1 100 ? -16.960 15.515 33.345 1.00 95.75 100 GLU A CA 1
ATOM 803 C C . GLU A 1 100 ? -17.022 16.492 34.538 1.00 95.75 100 GLU A C 1
ATOM 805 O O . GLU A 1 100 ? -17.758 17.483 34.438 1.00 95.75 100 GLU A O 1
ATOM 810 N N . PRO A 1 101 ? -16.252 16.313 35.635 1.00 96.06 101 PRO A N 1
ATOM 811 C CA . PRO A 1 101 ? -16.245 17.271 36.741 1.00 96.06 101 PRO A CA 1
ATOM 812 C C . PRO A 1 101 ? -15.758 18.656 36.304 1.00 96.06 101 PRO A C 1
ATOM 814 O O . PRO A 1 101 ? -16.352 19.668 36.683 1.00 96.06 101 PRO A O 1
ATOM 817 N N . TYR A 1 102 ? -14.727 18.705 35.455 1.00 95.31 102 TYR A N 1
ATOM 818 C CA . TYR A 1 102 ? -14.174 19.954 34.937 1.00 95.31 102 TYR A CA 1
ATOM 819 C C . TYR A 1 102 ? -15.198 20.724 34.092 1.00 95.31 102 TYR A C 1
ATOM 821 O O . TYR A 1 102 ? -15.412 21.920 34.290 1.00 95.31 102 TYR A O 1
ATOM 829 N N . MET A 1 103 ? -15.900 20.031 33.191 1.00 95.38 103 MET A N 1
ATOM 830 C CA . MET A 1 103 ? -16.945 20.631 32.359 1.00 95.38 103 MET A CA 1
ATOM 831 C C . MET A 1 103 ? -18.129 21.139 33.191 1.00 95.38 103 MET A C 1
ATOM 833 O O . MET A 1 103 ? -18.651 22.220 32.909 1.00 95.38 103 MET A O 1
ATOM 837 N N . LYS A 1 104 ? -18.549 20.399 34.229 1.00 95.44 104 LYS A N 1
ATOM 838 C CA . LYS A 1 104 ? -19.609 20.839 35.155 1.00 95.44 104 LYS A CA 1
ATOM 839 C C . LYS A 1 104 ? -19.194 22.096 35.924 1.00 95.44 104 LYS A C 1
ATOM 841 O O . LYS A 1 104 ? -19.981 23.037 36.003 1.00 95.44 104 LYS A O 1
ATOM 846 N N . GLN A 1 105 ? -17.956 22.146 36.418 1.00 94.50 105 GLN A N 1
ATOM 847 C CA . GLN A 1 105 ? -17.413 23.316 37.111 1.00 94.50 105 GLN A CA 1
ATOM 848 C C . GLN A 1 105 ? -17.290 24.543 36.193 1.00 94.50 105 GLN A C 1
ATOM 850 O O . GLN A 1 105 ? -17.527 25.666 36.629 1.00 94.50 105 GLN A O 1
ATOM 855 N N . ALA A 1 106 ? -16.910 24.356 34.927 1.00 93.50 106 ALA A N 1
ATOM 856 C CA . ALA A 1 106 ? -16.846 25.450 33.960 1.00 93.50 106 ALA A CA 1
ATOM 857 C C . ALA A 1 106 ? -18.242 26.021 33.665 1.00 93.50 106 ALA A C 1
ATOM 859 O O . ALA A 1 106 ? -18.417 27.236 33.634 1.00 93.50 106 ALA A O 1
ATOM 860 N N . ARG A 1 107 ? -19.247 25.148 33.511 1.00 91.19 107 ARG A N 1
ATOM 861 C CA . ARG A 1 107 ? -20.640 25.552 33.271 1.00 91.19 107 ARG A CA 1
ATOM 862 C C . ARG A 1 107 ? -21.288 26.256 34.459 1.00 91.19 107 ARG A C 1
ATOM 864 O O . ARG A 1 107 ? -22.130 27.105 34.232 1.00 91.19 107 ARG A O 1
ATOM 871 N N . SER A 1 108 ? -20.907 25.939 35.698 1.00 87.50 108 SER A N 1
ATOM 872 C CA . SER A 1 108 ? -21.470 26.596 36.889 1.00 87.50 108 SER A CA 1
ATOM 873 C C . SER A 1 108 ? -20.957 28.024 37.118 1.00 87.50 108 SER A C 1
ATOM 875 O O . SER A 1 108 ? -21.373 28.666 38.076 1.00 87.50 108 SER A O 1
ATOM 877 N N . LYS A 1 109 ? -19.986 28.486 36.319 1.00 82.06 109 LYS A N 1
ATOM 878 C CA . LYS A 1 109 ? -19.387 29.830 36.401 1.00 82.06 109 LYS A CA 1
ATOM 879 C C . LYS A 1 109 ? -19.956 30.810 35.366 1.00 82.06 109 LYS A C 1
ATOM 881 O O . LYS A 1 109 ? -19.493 31.947 35.315 1.00 82.06 109 LYS A O 1
ATOM 886 N N . ILE A 1 110 ? -20.898 30.353 34.541 1.00 65.00 110 ILE A N 1
ATOM 887 C CA . ILE A 1 110 ? -21.659 31.133 33.556 1.00 65.00 110 ILE A CA 1
ATOM 888 C C . ILE A 1 110 ? -23.077 31.277 34.103 1.00 65.00 1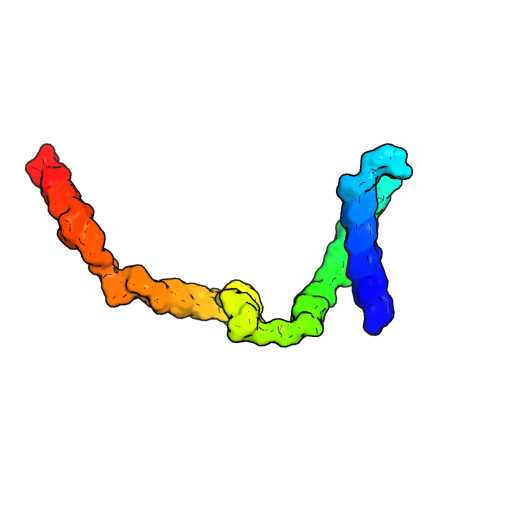10 ILE A C 1
ATOM 890 O O . ILE A 1 110 ? -23.633 32.387 33.982 1.00 65.00 110 ILE A O 1
#